Protein AF-A0A845UGT2-F1 (afdb_monomer_lite)

Organism: NCBI:txid2678518

InterPro domains:
  IPR007809 FlgN-like protein [PF05130] (7-122)
  IPR036679 FlgN-like superfamily [SSF140566] (8-107)

Structure (mmCIF, N/CA/C/O backbone):
data_AF-A0A845UGT2-F1
#
_entry.id   AF-A0A845UGT2-F1
#
loop_
_atom_site.group_PDB
_atom_site.id
_atom_site.type_symbol
_atom_site.label_atom_id
_atom_site.label_alt_id
_atom_site.label_comp_id
_atom_site.label_asym_id
_atom_site.label_entity_id
_atom_site.label_seq_id
_atom_site.pdbx_PDB_ins_code
_atom_site.Cartn_x
_atom_site.Cartn_y
_atom_site.Cartn_z
_atom_site.occupancy
_atom_site.B_iso_or_equiv
_atom_site.auth_seq_id
_atom_site.auth_comp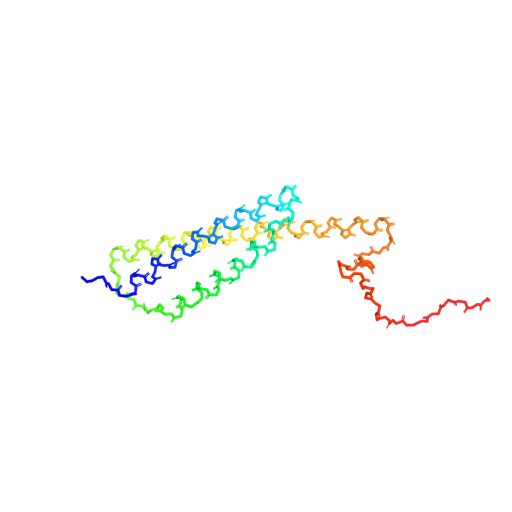_id
_atom_site.auth_asym_id
_atom_site.auth_atom_id
_atom_site.pdbx_PDB_model_num
ATOM 1 N N . MET A 1 1 ? 19.076 6.303 -28.900 1.00 44.50 1 MET A N 1
ATOM 2 C CA . MET A 1 1 ? 17.601 6.219 -28.888 1.00 44.50 1 MET A CA 1
ATOM 3 C C . MET A 1 1 ? 17.218 5.231 -27.805 1.00 44.50 1 MET A C 1
ATOM 5 O O . MET A 1 1 ? 17.499 4.049 -27.965 1.00 44.50 1 MET A O 1
ATOM 9 N N . GLU A 1 2 ? 16.694 5.705 -26.676 1.00 50.59 2 GLU A N 1
ATOM 10 C CA . GLU A 1 2 ? 16.200 4.813 -25.622 1.00 50.59 2 GLU A CA 1
ATOM 11 C C . GLU A 1 2 ? 14.939 4.093 -26.107 1.00 50.59 2 GLU A C 1
ATOM 13 O O . GLU A 1 2 ? 14.099 4.676 -26.792 1.00 50.59 2 GLU A O 1
ATOM 18 N N . SER A 1 3 ? 14.833 2.798 -25.811 1.00 60.09 3 SER A N 1
ATOM 19 C CA . SER A 1 3 ? 13.681 2.006 -26.241 1.00 60.09 3 SER A CA 1
ATOM 20 C C . SER A 1 3 ? 12.441 2.399 -25.425 1.00 60.09 3 SER A C 1
ATOM 22 O O . SER A 1 3 ? 12.551 2.475 -24.201 1.00 60.09 3 SER A O 1
ATOM 24 N N . PRO A 1 4 ? 11.255 2.552 -26.045 1.00 61.31 4 PRO A N 1
ATOM 25 C CA . PRO A 1 4 ? 10.009 2.962 -25.373 1.00 61.31 4 PRO A CA 1
ATOM 26 C C . PRO A 1 4 ? 9.561 2.027 -24.229 1.00 61.31 4 PRO A C 1
ATOM 28 O O . PRO A 1 4 ? 8.683 2.357 -23.439 1.00 61.31 4 PRO A O 1
ATOM 31 N N . THR A 1 5 ? 10.153 0.840 -24.135 1.00 59.06 5 THR A N 1
ATOM 32 C CA . THR A 1 5 ? 9.894 -0.147 -23.081 1.00 59.06 5 THR A CA 1
ATOM 33 C C . THR A 1 5 ? 10.813 0.030 -21.866 1.00 59.06 5 THR A C 1
ATOM 35 O O . THR A 1 5 ? 10.399 -0.260 -20.747 1.00 59.06 5 THR A O 1
ATOM 38 N N . SER A 1 6 ? 12.032 0.557 -22.056 1.00 65.38 6 SER A N 1
ATOM 39 C CA . SER A 1 6 ? 12.936 0.916 -20.950 1.00 65.38 6 SER A CA 1
ATOM 40 C C . SER A 1 6 ? 12.333 2.051 -20.123 1.00 65.38 6 SER A C 1
ATOM 42 O O . SER A 1 6 ? 12.338 2.002 -18.895 1.00 65.38 6 SER A O 1
ATOM 44 N N . THR A 1 7 ? 11.708 3.016 -20.801 1.00 80.38 7 THR A N 1
ATOM 45 C CA . THR A 1 7 ? 10.955 4.102 -20.170 1.00 80.38 7 THR A CA 1
ATOM 46 C C . THR A 1 7 ? 9.713 3.602 -19.434 1.00 80.38 7 THR A C 1
ATOM 48 O O . THR A 1 7 ? 9.450 4.070 -18.332 1.00 80.38 7 THR A O 1
ATOM 51 N N . ALA A 1 8 ? 8.984 2.612 -19.962 1.00 82.06 8 ALA A N 1
ATOM 52 C CA . ALA A 1 8 ? 7.840 2.021 -19.257 1.00 82.06 8 ALA A CA 1
ATOM 53 C C . ALA A 1 8 ? 8.253 1.304 -17.954 1.00 82.06 8 ALA A C 1
ATOM 55 O O . ALA A 1 8 ? 7.591 1.452 -16.927 1.00 82.06 8 ALA A O 1
ATOM 56 N N . LEU A 1 9 ? 9.369 0.564 -17.972 1.00 86.06 9 LEU A N 1
ATOM 57 C CA . LEU A 1 9 ? 9.896 -0.113 -16.782 1.00 86.06 9 LEU A CA 1
ATOM 58 C C . LEU A 1 9 ? 10.385 0.888 -15.723 1.00 86.06 9 LEU A C 1
ATOM 60 O O . LEU A 1 9 ? 10.110 0.712 -14.539 1.00 86.06 9 LEU A O 1
ATOM 64 N N . GLN A 1 10 ? 11.060 1.961 -16.139 1.00 89.12 10 GLN A N 1
ATOM 65 C CA . GLN A 1 10 ? 11.475 3.048 -15.244 1.00 89.12 10 GLN A CA 1
ATOM 66 C C . GLN A 1 10 ? 10.278 3.794 -14.643 1.00 89.12 10 GLN A C 1
ATOM 68 O O . GLN A 1 10 ? 10.251 4.033 -13.439 1.00 89.12 10 GLN A O 1
ATOM 73 N N . GLN A 1 11 ? 9.258 4.109 -15.448 1.00 90.06 11 GLN A N 1
ATOM 74 C CA . GLN A 1 11 ? 8.011 4.715 -14.962 1.00 90.06 11 GLN A CA 1
ATOM 75 C C . GLN A 1 11 ? 7.334 3.833 -13.916 1.00 90.06 11 GLN A C 1
ATOM 77 O O . GLN A 1 11 ? 6.833 4.321 -12.905 1.00 90.06 11 GLN A O 1
ATOM 82 N N . GLN A 1 12 ? 7.354 2.521 -14.137 1.00 91.25 12 GLN A N 1
ATOM 83 C CA . GLN A 1 12 ? 6.797 1.579 -13.187 1.00 91.25 12 GLN A CA 1
ATOM 84 C C . GLN A 1 12 ? 7.600 1.516 -11.888 1.00 91.25 12 GLN A C 1
ATOM 86 O O . GLN A 1 12 ? 7.001 1.467 -10.819 1.00 91.25 12 GLN A O 1
ATOM 91 N N . ILE A 1 13 ? 8.932 1.519 -11.963 1.00 93.38 13 ILE A N 1
ATOM 92 C CA . ILE A 1 13 ? 9.797 1.597 -10.780 1.00 93.38 13 ILE A CA 1
ATOM 93 C C . ILE A 1 13 ? 9.461 2.850 -9.969 1.00 93.38 13 ILE A C 1
ATOM 95 O O . ILE A 1 13 ? 9.208 2.725 -8.775 1.00 93.38 13 ILE A O 1
ATOM 99 N N . GLY A 1 14 ? 9.334 4.011 -10.618 1.00 93.62 14 GLY A N 1
ATOM 100 C CA . GLY A 1 14 ? 8.924 5.247 -9.947 1.00 93.62 14 GLY A CA 1
ATOM 101 C C . GLY A 1 14 ? 7.556 5.128 -9.266 1.00 93.62 14 GLY A C 1
ATOM 102 O O . GLY A 1 14 ? 7.418 5.465 -8.094 1.00 93.62 14 GLY A O 1
ATOM 103 N N . ALA A 1 15 ? 6.555 4.561 -9.949 1.00 94.12 15 ALA A N 1
ATOM 104 C CA . ALA A 1 15 ? 5.233 4.334 -9.358 1.00 94.12 15 ALA A CA 1
ATOM 105 C C . ALA A 1 15 ? 5.274 3.373 -8.153 1.00 94.12 15 ALA A C 1
ATOM 107 O O . ALA A 1 15 ? 4.559 3.574 -7.171 1.00 94.12 15 ALA A O 1
ATOM 108 N N . LEU A 1 16 ? 6.122 2.339 -8.201 1.00 95.81 16 LEU A N 1
ATOM 109 C CA . LEU A 1 16 ? 6.327 1.406 -7.090 1.00 95.81 16 LEU A CA 1
ATOM 110 C C . LEU A 1 16 ? 7.032 2.074 -5.900 1.00 95.81 16 LEU A C 1
ATOM 112 O O . LEU A 1 16 ? 6.690 1.792 -4.755 1.00 95.81 16 LEU A O 1
ATOM 116 N N . GLU A 1 17 ? 7.986 2.969 -6.146 1.00 96.69 17 GLU A N 1
ATOM 117 C CA . GLU A 1 17 ? 8.645 3.751 -5.094 1.00 96.69 17 GLU A CA 1
ATOM 118 C C . GLU A 1 17 ? 7.656 4.691 -4.398 1.00 96.69 17 GLU A C 1
ATOM 120 O O . GLU A 1 17 ? 7.602 4.710 -3.166 1.00 96.69 17 GLU A O 1
ATOM 125 N N . THR A 1 18 ? 6.812 5.394 -5.160 1.00 96.00 18 THR A N 1
ATOM 126 C CA . THR A 1 18 ? 5.740 6.230 -4.596 1.00 96.00 18 THR A CA 1
ATOM 127 C C . THR A 1 18 ? 4.741 5.395 -3.796 1.00 96.00 18 THR A C 1
ATOM 129 O O . THR A 1 18 ? 4.395 5.755 -2.673 1.00 96.00 18 THR A O 1
ATOM 132 N N . LEU A 1 19 ? 4.322 4.238 -4.319 1.00 95.81 19 LEU A N 1
ATOM 133 C CA . LEU A 1 19 ? 3.422 3.332 -3.602 1.00 95.81 19 LEU A CA 1
ATOM 134 C C . LEU A 1 19 ? 4.032 2.863 -2.275 1.00 95.81 19 LEU A C 1
ATOM 136 O O . LEU A 1 19 ? 3.344 2.812 -1.257 1.00 95.81 19 LEU A O 1
ATOM 140 N N . LEU A 1 20 ? 5.325 2.543 -2.265 1.00 96.38 20 LEU A N 1
ATOM 141 C CA . LEU A 1 20 ? 6.017 2.129 -1.051 1.00 96.38 20 LEU A CA 1
ATOM 142 C C . LEU A 1 20 ? 6.064 3.253 -0.003 1.00 96.38 20 LEU A C 1
ATOM 144 O O . LEU A 1 20 ? 5.875 2.987 1.182 1.00 96.38 20 LEU A O 1
ATOM 148 N N . GLN A 1 21 ? 6.269 4.503 -0.423 1.00 96.12 21 GLN A N 1
ATOM 149 C CA . GLN A 1 21 ? 6.208 5.661 0.475 1.00 96.12 21 GLN A CA 1
ATOM 150 C C . GLN A 1 21 ? 4.812 5.840 1.082 1.00 96.12 21 GLN A C 1
ATOM 152 O O . GLN A 1 21 ? 4.701 6.040 2.290 1.00 96.12 21 GLN A O 1
ATOM 157 N N . LEU A 1 22 ? 3.752 5.698 0.282 1.00 95.81 22 LEU A N 1
ATOM 158 C CA . LEU A 1 22 ? 2.375 5.760 0.782 1.00 95.81 22 LEU A CA 1
ATOM 159 C C . LEU A 1 22 ? 2.067 4.634 1.772 1.00 95.81 22 LEU A C 1
ATOM 161 O O . LEU A 1 22 ? 1.400 4.869 2.773 1.00 95.81 22 LEU A O 1
ATOM 165 N N . LEU A 1 23 ? 2.579 3.422 1.540 1.00 95.00 23 LEU A N 1
ATOM 166 C CA . LEU A 1 23 ? 2.413 2.311 2.480 1.00 95.00 23 LEU A CA 1
ATOM 167 C C . LEU A 1 23 ? 3.118 2.566 3.819 1.00 95.00 23 LEU A C 1
ATOM 169 O O . LEU A 1 23 ? 2.586 2.185 4.860 1.00 95.00 23 LEU A O 1
ATOM 173 N N . HIS A 1 24 ? 4.274 3.235 3.808 1.00 94.69 24 HIS A N 1
ATOM 174 C CA . HIS A 1 24 ? 4.939 3.684 5.034 1.00 94.69 24 HIS A CA 1
ATOM 175 C C . HIS A 1 24 ? 4.142 4.770 5.767 1.00 94.69 24 HIS A C 1
ATOM 177 O O . HIS A 1 24 ? 4.065 4.750 6.993 1.00 94.69 24 HIS A O 1
ATOM 183 N N . GLN A 1 25 ? 3.551 5.714 5.033 1.00 93.50 25 GLN A N 1
ATOM 184 C CA . GLN A 1 25 ? 2.698 6.749 5.622 1.00 93.50 25 GLN A CA 1
ATOM 185 C C . GLN A 1 25 ? 1.432 6.142 6.233 1.00 93.50 25 GLN A C 1
ATOM 187 O O . GLN A 1 25 ? 1.097 6.457 7.369 1.00 93.50 25 GLN A O 1
ATOM 192 N N . GLU A 1 26 ? 0.787 5.210 5.527 1.00 94.75 26 GLU A N 1
ATOM 193 C CA . GLU A 1 26 ? -0.347 4.444 6.048 1.00 94.75 26 GLU A CA 1
ATOM 194 C C . GLU A 1 26 ? 0.033 3.692 7.325 1.00 94.75 26 GLU A C 1
ATOM 196 O O . GLU A 1 26 ? -0.687 3.771 8.316 1.00 94.75 26 GLU A O 1
ATOM 201 N N . GLU A 1 27 ? 1.178 3.003 7.329 1.00 93.31 27 GLU A N 1
ATOM 202 C CA . GLU A 1 27 ? 1.671 2.303 8.516 1.00 93.31 27 GLU A CA 1
ATOM 203 C C . GLU A 1 27 ? 1.797 3.262 9.709 1.00 93.31 27 GLU A C 1
ATOM 205 O O . GLU A 1 27 ? 1.369 2.932 10.817 1.00 93.31 27 GLU A O 1
ATOM 210 N N . HIS A 1 28 ? 2.341 4.461 9.482 1.00 92.56 28 HIS A N 1
ATOM 211 C CA . HIS A 1 28 ? 2.489 5.465 10.528 1.00 92.56 28 HIS A CA 1
ATOM 212 C C . HIS A 1 28 ? 1.135 5.952 11.061 1.00 92.56 28 HIS A C 1
ATOM 214 O O . HIS A 1 28 ? 0.957 5.973 12.279 1.00 92.56 28 HIS A O 1
ATOM 220 N N . CYS A 1 29 ? 0.185 6.277 10.179 1.00 91.69 29 CYS A N 1
ATOM 221 C CA . CYS A 1 29 ? -1.181 6.670 10.545 1.00 91.69 29 CYS A CA 1
ATOM 222 C C . CYS A 1 29 ? -1.893 5.583 11.362 1.00 91.69 29 CYS A C 1
ATOM 224 O O . CYS A 1 29 ? -2.495 5.860 12.399 1.00 91.69 29 CYS A O 1
ATOM 226 N N . LEU A 1 30 ? -1.779 4.321 10.935 1.00 90.56 30 LEU A N 1
ATOM 227 C CA . LEU A 1 30 ? -2.372 3.183 11.636 1.00 90.56 30 LEU A CA 1
ATOM 228 C C . LEU A 1 30 ? -1.756 2.970 13.026 1.00 90.56 30 LEU A C 1
ATOM 230 O O . LEU A 1 30 ? -2.464 2.602 13.960 1.00 90.56 30 LEU A O 1
ATOM 234 N N . GLN A 1 31 ? -0.449 3.198 13.176 1.00 89.88 31 GLN A N 1
ATOM 235 C CA . GLN A 1 31 ? 0.248 3.071 14.460 1.00 89.88 31 GLN A CA 1
ATOM 236 C C . GLN A 1 31 ? -0.034 4.238 15.412 1.00 89.88 31 GLN A C 1
ATOM 238 O O . GLN A 1 31 ? -0.100 4.027 16.621 1.00 89.88 31 GLN A O 1
ATOM 243 N N . SER A 1 32 ? -0.176 5.459 14.891 1.00 89.94 32 SER A N 1
ATOM 244 C CA . SER A 1 32 ? -0.443 6.654 15.700 1.00 89.94 32 SER A CA 1
ATOM 245 C C . SER A 1 32 ? -1.920 6.824 16.055 1.00 89.94 32 SER A C 1
ATOM 247 O O . SER A 1 32 ? -2.236 7.559 16.989 1.00 89.94 32 SER A O 1
ATOM 249 N N . GLY A 1 33 ? -2.821 6.163 15.323 1.00 84.38 33 GLY A N 1
ATOM 250 C CA . GLY A 1 33 ? -4.259 6.389 15.429 1.00 84.38 33 GLY A CA 1
ATOM 251 C C . GLY A 1 33 ? -4.735 7.647 14.691 1.00 84.38 33 GLY A C 1
ATOM 252 O O . GLY A 1 33 ? -5.905 8.005 14.813 1.00 84.38 33 GLY A O 1
ATOM 253 N N . ASP A 1 34 ? -3.864 8.320 13.930 1.00 87.06 34 ASP A N 1
ATOM 254 C CA . ASP A 1 34 ? -4.232 9.487 13.126 1.00 87.06 34 ASP A CA 1
ATOM 255 C C . ASP A 1 34 ? -4.879 9.050 11.807 1.00 87.06 34 ASP A C 1
ATOM 257 O O . ASP A 1 34 ? -4.212 8.745 10.816 1.00 87.06 34 ASP A O 1
ATOM 261 N N . MET A 1 35 ? -6.211 9.020 11.811 1.00 84.56 35 MET A N 1
ATOM 262 C CA . MET A 1 35 ? -7.020 8.562 10.682 1.00 84.56 35 MET A CA 1
ATOM 263 C C . MET A 1 35 ? -7.255 9.657 9.627 1.00 84.56 35 MET A C 1
ATOM 265 O O . MET A 1 35 ? -7.816 9.367 8.572 1.00 84.56 35 MET A O 1
ATOM 269 N N . THR A 1 36 ? -6.828 10.905 9.869 1.00 87.38 36 THR A N 1
ATOM 270 C CA . THR A 1 36 ? -7.179 12.057 9.012 1.00 87.38 36 THR A CA 1
ATOM 271 C C . THR A 1 36 ? -6.629 11.946 7.590 1.00 87.38 36 THR A C 1
ATOM 273 O O . THR A 1 36 ? -7.269 12.390 6.639 1.00 87.38 36 THR A O 1
ATOM 276 N N . ALA A 1 37 ? -5.460 11.323 7.432 1.00 86.00 37 ALA A N 1
ATOM 277 C CA . ALA A 1 37 ? -4.797 11.153 6.142 1.00 86.00 37 ALA A CA 1
ATOM 278 C C . ALA A 1 37 ? -5.090 9.802 5.467 1.00 86.00 37 ALA A C 1
ATOM 280 O O . ALA A 1 37 ? -4.696 9.599 4.321 1.00 86.00 37 ALA A O 1
ATOM 281 N N . LEU A 1 38 ? -5.768 8.860 6.134 1.00 87.81 38 LEU A N 1
ATOM 282 C CA . LEU A 1 38 ? -5.916 7.503 5.595 1.00 87.81 38 LEU A CA 1
ATOM 283 C C . LEU A 1 38 ? -6.770 7.449 4.331 1.00 87.81 38 LEU A C 1
ATOM 285 O O . LEU A 1 38 ? -6.434 6.706 3.412 1.00 87.81 38 LEU A O 1
ATOM 289 N N . GLU A 1 39 ? -7.836 8.245 4.255 1.00 88.31 39 GLU A N 1
ATOM 290 C CA . GLU A 1 39 ? -8.706 8.272 3.076 1.00 88.31 39 GLU A CA 1
ATOM 291 C C . GLU A 1 39 ? -7.954 8.777 1.835 1.00 88.31 39 GLU A C 1
ATOM 293 O O . GLU A 1 39 ? -8.017 8.165 0.766 1.00 88.31 39 GLU A O 1
ATOM 298 N N . SER A 1 40 ? -7.167 9.849 1.981 1.00 91.38 40 SER A N 1
ATOM 299 C CA . SER A 1 40 ? -6.374 10.395 0.876 1.00 91.38 40 SER A CA 1
ATOM 300 C C . SER A 1 40 ? -5.249 9.445 0.457 1.00 91.38 40 SER A C 1
ATOM 302 O O . SER A 1 40 ? -5.032 9.247 -0.741 1.00 91.38 40 SER A O 1
ATOM 304 N N . ILE A 1 41 ? -4.590 8.791 1.420 1.00 92.19 41 ILE A N 1
ATOM 305 C CA . ILE A 1 41 ? -3.580 7.761 1.150 1.00 92.19 41 ILE A CA 1
ATOM 306 C C . ILE A 1 41 ? -4.209 6.575 0.408 1.00 92.19 41 ILE A C 1
ATOM 308 O O . ILE A 1 41 ? -3.642 6.099 -0.576 1.00 92.19 41 ILE A O 1
ATOM 312 N N . ALA A 1 42 ? -5.384 6.103 0.831 1.00 90.25 42 ALA A N 1
ATOM 313 C CA . ALA A 1 42 ? -6.080 4.995 0.182 1.00 90.25 42 ALA A CA 1
ATOM 314 C C . ALA A 1 42 ? -6.435 5.316 -1.278 1.00 90.25 42 ALA A C 1
ATOM 316 O O . ALA A 1 42 ? -6.135 4.512 -2.165 1.00 90.25 42 ALA A O 1
ATOM 317 N N . ALA A 1 43 ? -6.983 6.507 -1.537 1.00 91.12 43 ALA A N 1
ATOM 318 C CA . ALA A 1 43 ? -7.319 6.955 -2.887 1.00 91.12 43 ALA A CA 1
ATOM 319 C C . ALA A 1 43 ? -6.081 7.046 -3.799 1.00 91.12 43 ALA A C 1
ATOM 321 O O . ALA A 1 43 ? -6.116 6.624 -4.957 1.00 91.12 43 ALA A O 1
ATOM 322 N N . GLU A 1 44 ? -4.960 7.559 -3.286 1.00 93.44 44 GLU A N 1
ATOM 323 C CA . GLU A 1 44 ? -3.730 7.676 -4.074 1.00 93.44 44 GLU A CA 1
ATOM 324 C C . GLU A 1 44 ? -3.078 6.308 -4.339 1.00 93.44 44 GLU A C 1
ATOM 326 O O . GLU A 1 44 ? -2.616 6.043 -5.453 1.00 93.44 44 GLU A O 1
ATOM 331 N N . LYS A 1 45 ? -3.122 5.381 -3.370 1.00 94.81 45 LYS A N 1
ATOM 332 C CA . LYS A 1 45 ? -2.713 3.985 -3.598 1.00 94.81 45 LYS A CA 1
ATOM 333 C C . LYS A 1 45 ? -3.537 3.334 -4.705 1.00 94.81 45 LYS A C 1
ATOM 335 O O . LYS A 1 45 ? -2.966 2.653 -5.555 1.00 94.81 45 LYS A O 1
ATOM 340 N N . GLU A 1 46 ? -4.855 3.533 -4.716 1.00 92.69 46 GLU A N 1
ATOM 341 C CA . GLU A 1 46 ? -5.731 2.971 -5.748 1.00 92.69 46 GLU A CA 1
ATOM 342 C C . GLU A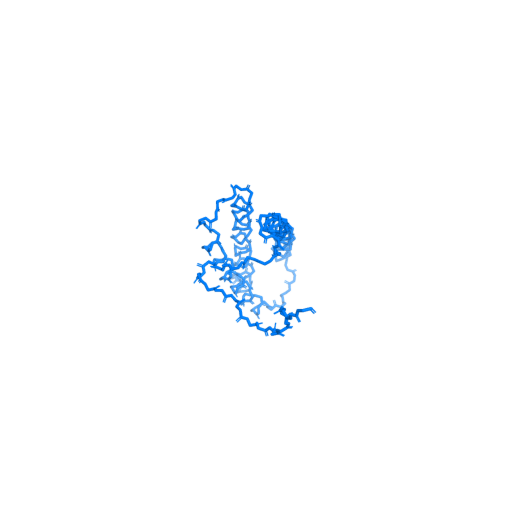 1 46 ? -5.351 3.471 -7.149 1.00 92.69 46 GLU A C 1
ATOM 344 O O . GLU A 1 46 ? -5.178 2.665 -8.069 1.00 92.69 46 GLU A O 1
ATOM 349 N N . ARG A 1 47 ? -5.108 4.779 -7.299 1.00 93.88 47 ARG A N 1
ATOM 350 C CA . ARG A 1 47 ? -4.611 5.363 -8.557 1.00 93.88 47 ARG A CA 1
ATOM 351 C C . ARG A 1 47 ? -3.278 4.756 -8.988 1.00 93.88 47 ARG A C 1
ATOM 353 O O . ARG A 1 47 ? -3.100 4.427 -10.164 1.00 93.88 47 ARG A O 1
ATOM 360 N N . LEU A 1 48 ? -2.345 4.567 -8.055 1.00 93.12 48 LEU A N 1
ATOM 361 C CA . LEU A 1 48 ? -1.051 3.950 -8.352 1.00 93.12 48 LEU A CA 1
ATOM 362 C C . LEU A 1 48 ? -1.192 2.486 -8.768 1.00 93.12 48 LEU A C 1
ATOM 364 O O . LEU A 1 48 ? -0.537 2.078 -9.725 1.00 93.12 48 LEU A O 1
ATOM 368 N N . TYR A 1 49 ? -2.072 1.706 -8.136 1.00 92.38 49 TYR A N 1
ATOM 369 C CA . TYR A 1 49 ? -2.341 0.329 -8.562 1.00 92.38 49 TYR A CA 1
ATOM 370 C C . TYR A 1 49 ? -2.877 0.266 -9.995 1.00 92.38 49 TYR A C 1
ATOM 372 O O . TYR A 1 49 ? -2.409 -0.555 -10.789 1.00 92.38 49 TYR A O 1
ATOM 380 N N . GLN A 1 50 ? -3.798 1.163 -10.353 1.00 91.94 50 GLN A N 1
ATOM 381 C CA . GLN A 1 50 ? -4.315 1.269 -11.719 1.00 91.94 50 GLN A CA 1
ATOM 382 C C . GLN A 1 50 ? -3.204 1.647 -12.713 1.00 91.94 50 GLN A C 1
ATOM 384 O O . GLN A 1 50 ? -3.071 1.015 -13.763 1.00 91.94 50 GLN A O 1
ATOM 389 N N . SER A 1 51 ? -2.354 2.617 -12.362 1.00 91.31 51 SER A N 1
ATOM 390 C CA . SER A 1 51 ? -1.211 3.037 -13.185 1.00 91.31 51 SER A CA 1
ATOM 391 C C . SER A 1 51 ? -0.196 1.905 -13.396 1.00 91.31 51 SER A C 1
ATOM 393 O O . SER A 1 51 ? 0.185 1.603 -14.528 1.00 91.31 51 SER A O 1
ATOM 395 N N . ILE A 1 52 ? 0.184 1.203 -12.323 1.00 90.94 52 ILE A N 1
ATOM 396 C CA . ILE A 1 52 ? 1.098 0.055 -12.374 1.00 90.94 52 ILE A CA 1
ATOM 397 C C . ILE A 1 52 ? 0.508 -1.064 -13.242 1.00 90.94 52 ILE A C 1
ATOM 399 O O . ILE A 1 52 ? 1.229 -1.647 -14.051 1.00 90.94 52 ILE A O 1
ATOM 403 N N . SER A 1 53 ? -0.792 -1.347 -13.116 1.00 90.31 53 SER A N 1
ATOM 404 C CA . SER A 1 53 ? -1.487 -2.350 -13.933 1.00 90.31 53 SER A CA 1
ATOM 405 C C . SER A 1 53 ? -1.485 -1.986 -15.426 1.00 90.31 53 SER A C 1
ATOM 407 O O . SER A 1 53 ? -1.188 -2.826 -16.285 1.00 90.31 53 SER A O 1
ATOM 409 N N . ALA A 1 54 ? -1.729 -0.714 -15.750 1.00 88.88 54 ALA A N 1
ATOM 410 C CA . ALA A 1 54 ? -1.670 -0.219 -17.121 1.00 88.88 54 ALA A CA 1
ATOM 411 C C . ALA A 1 54 ? -0.251 -0.317 -17.712 1.00 88.88 54 ALA A C 1
ATOM 413 O O . ALA A 1 54 ? -0.093 -0.709 -18.871 1.00 88.88 54 ALA A O 1
ATOM 414 N N . LEU A 1 55 ? 0.779 -0.005 -16.918 1.00 87.00 55 LEU A N 1
ATOM 415 C CA . LEU A 1 55 ? 2.183 -0.147 -17.316 1.00 87.00 55 LEU A CA 1
ATOM 416 C C . LEU A 1 55 ? 2.566 -1.615 -17.544 1.00 87.00 55 LEU A C 1
ATOM 418 O O . LEU A 1 55 ? 3.253 -1.912 -18.520 1.00 87.00 55 LEU A O 1
ATOM 422 N N . GLU A 1 56 ? 2.050 -2.543 -16.731 1.00 86.12 56 GLU A N 1
ATOM 423 C CA . GLU A 1 56 ? 2.284 -3.977 -16.940 1.00 86.12 56 GLU A CA 1
ATOM 424 C C . GLU A 1 56 ? 1.671 -4.522 -18.211 1.00 86.12 56 GLU A C 1
ATOM 426 O O . GLU A 1 56 ? 2.298 -5.326 -18.898 1.00 86.12 56 GLU A O 1
ATOM 431 N N . THR A 1 57 ? 0.482 -4.047 -18.565 1.00 82.94 57 THR A N 1
ATOM 432 C CA . THR A 1 57 ? -0.189 -4.473 -19.796 1.00 82.94 57 THR A CA 1
ATOM 433 C C . THR A 1 57 ? 0.598 -4.047 -21.043 1.00 82.94 57 THR A C 1
ATOM 435 O O . THR A 1 57 ? 0.545 -4.709 -22.075 1.00 82.94 57 THR A O 1
ATOM 438 N N . ARG A 1 58 ? 1.377 -2.962 -20.948 1.00 80.06 58 ARG A N 1
ATOM 439 C CA . ARG A 1 58 ? 2.228 -2.437 -22.031 1.00 80.06 58 ARG A CA 1
ATOM 440 C C . ARG A 1 58 ? 3.625 -3.067 -22.067 1.00 80.06 58 ARG A C 1
ATOM 442 O O . ARG A 1 58 ? 4.422 -2.749 -22.953 1.00 80.06 58 ARG A O 1
ATOM 449 N N . ARG A 1 59 ? 3.952 -3.942 -21.112 1.00 73.62 59 ARG A N 1
ATOM 450 C CA . ARG A 1 59 ? 5.281 -4.542 -20.990 1.00 73.62 59 ARG A CA 1
ATOM 451 C C . ARG A 1 59 ? 5.433 -5.716 -21.956 1.00 73.62 59 ARG A C 1
ATOM 453 O O . ARG A 1 59 ? 5.003 -6.832 -21.677 1.00 73.62 59 ARG A O 1
ATOM 460 N N . HIS A 1 60 ? 6.110 -5.485 -23.075 1.00 69.25 60 HIS A N 1
ATOM 461 C CA . HIS A 1 60 ? 6.524 -6.563 -23.973 1.00 69.25 60 HIS A CA 1
ATOM 462 C C . HIS A 1 60 ? 7.838 -7.212 -23.501 1.00 69.25 60 HIS A C 1
ATOM 464 O O . HIS A 1 60 ? 8.712 -6.512 -22.983 1.00 69.25 60 HIS A O 1
ATOM 470 N N . PRO A 1 61 ? 8.012 -8.536 -23.675 1.00 66.50 61 PRO A N 1
ATOM 471 C CA . PRO A 1 61 ? 9.278 -9.199 -23.387 1.00 66.50 61 PRO A CA 1
ATOM 472 C C . PRO A 1 61 ? 10.379 -8.647 -24.303 1.00 66.50 61 PRO A C 1
ATOM 474 O O . PRO A 1 61 ? 10.266 -8.697 -25.526 1.00 66.50 61 PRO A O 1
ATOM 477 N N 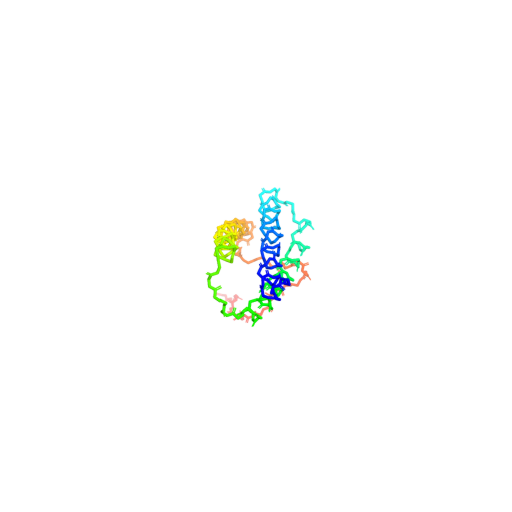. GLN A 1 62 ? 11.435 -8.102 -23.697 1.00 67.12 62 GLN A N 1
ATOM 478 C CA . GLN A 1 62 ? 12.596 -7.551 -24.393 1.00 67.12 62 GLN A CA 1
ATOM 479 C C . GLN A 1 62 ? 13.829 -8.447 -24.250 1.00 67.12 62 GLN A C 1
ATOM 481 O O . GLN A 1 62 ? 13.951 -9.172 -23.257 1.00 67.12 62 GLN A O 1
ATOM 486 N N . PRO A 1 63 ? 14.769 -8.370 -25.211 1.00 66.56 63 PRO A N 1
ATOM 487 C CA . PRO A 1 63 ? 16.063 -9.021 -25.086 1.00 66.56 63 PRO A CA 1
ATOM 488 C C . PRO A 1 63 ? 16.822 -8.503 -23.858 1.00 66.56 63 PRO A C 1
ATOM 490 O O . PRO A 1 63 ? 16.844 -7.307 -23.561 1.00 66.56 63 PRO A O 1
ATOM 493 N N . SER A 1 64 ? 17.442 -9.434 -23.139 1.00 75.06 64 SER A N 1
ATOM 494 C CA . SER A 1 64 ? 18.121 -9.207 -21.865 1.00 75.06 64 SER A CA 1
ATOM 495 C C . SER A 1 64 ? 19.406 -8.393 -22.043 1.00 75.06 64 SER A C 1
ATOM 497 O O . SER A 1 64 ? 20.478 -8.955 -22.254 1.00 75.06 64 SER A O 1
ATOM 499 N N . THR A 1 65 ? 19.324 -7.066 -21.941 1.00 84.19 65 THR A N 1
ATOM 500 C CA . THR A 1 65 ? 20.512 -6.223 -21.735 1.00 84.19 65 THR A CA 1
ATOM 501 C C . THR A 1 65 ? 20.861 -6.163 -20.246 1.00 84.19 65 THR A C 1
ATOM 503 O O . THR A 1 65 ? 19.984 -6.327 -19.397 1.00 84.19 65 THR A O 1
ATOM 506 N N . ALA A 1 66 ? 22.129 -5.906 -19.907 1.00 83.69 66 ALA A N 1
ATOM 507 C CA . ALA A 1 66 ? 22.563 -5.788 -18.510 1.00 83.69 66 ALA A CA 1
ATOM 508 C C . ALA A 1 66 ? 21.758 -4.722 -17.738 1.00 83.69 66 ALA A C 1
ATOM 510 O O . ALA A 1 66 ? 21.246 -5.003 -16.658 1.00 83.69 66 ALA A O 1
ATOM 511 N N . ALA A 1 67 ? 21.547 -3.547 -18.341 1.00 83.69 67 ALA A N 1
ATOM 512 C CA . ALA A 1 67 ? 20.747 -2.472 -17.749 1.00 83.69 67 ALA A CA 1
ATOM 513 C C . ALA A 1 67 ? 19.272 -2.870 -17.546 1.00 83.69 67 ALA A C 1
ATOM 515 O O . ALA A 1 67 ? 18.667 -2.564 -16.523 1.00 83.69 67 ALA A O 1
ATOM 516 N N . HIS A 1 68 ? 18.680 -3.601 -18.496 1.00 84.94 68 HIS A N 1
ATOM 517 C CA . HIS A 1 68 ? 17.305 -4.081 -18.354 1.00 84.94 68 HIS A CA 1
ATOM 518 C C . HIS A 1 68 ? 17.173 -5.136 -17.242 1.00 84.94 68 HIS A C 1
ATOM 520 O O . HIS A 1 68 ? 16.184 -5.137 -16.510 1.00 84.94 68 HIS A O 1
ATOM 526 N N . LEU A 1 69 ? 18.171 -6.012 -17.076 1.00 87.50 69 LEU A N 1
ATOM 527 C CA . LEU A 1 69 ? 18.213 -6.976 -15.972 1.00 87.50 69 LEU A CA 1
ATOM 528 C C . LEU A 1 69 ? 18.308 -6.280 -14.608 1.00 87.50 69 LEU A C 1
ATOM 530 O O . LEU A 1 69 ? 17.619 -6.686 -13.673 1.00 87.50 69 LEU A O 1
ATOM 534 N N . GLU A 1 70 ? 19.105 -5.216 -14.505 1.00 89.69 70 GLU A N 1
ATOM 535 C CA . GLU A 1 70 ? 19.223 -4.408 -13.288 1.00 89.69 70 GLU A CA 1
ATOM 536 C C . GLU A 1 70 ? 17.892 -3.738 -12.917 1.00 89.69 70 GLU A C 1
ATOM 538 O O . GLU A 1 70 ? 17.408 -3.903 -11.795 1.00 89.69 70 GLU A O 1
ATOM 543 N N . LEU A 1 71 ? 17.225 -3.091 -13.879 1.00 89.25 71 LEU A N 1
ATOM 544 C CA . LEU A 1 71 ? 15.900 -2.497 -13.663 1.00 89.25 71 LEU A CA 1
ATOM 545 C C . LEU A 1 71 ? 14.855 -3.551 -13.259 1.00 89.25 71 LEU A C 1
ATOM 547 O O . LEU A 1 71 ? 14.027 -3.319 -12.376 1.00 89.25 71 LEU A O 1
ATOM 551 N N . GLN A 1 72 ? 14.895 -4.748 -13.851 1.00 89.50 72 GLN A N 1
ATOM 552 C CA . GLN A 1 72 ? 14.014 -5.842 -13.433 1.00 89.50 72 GLN A CA 1
ATOM 553 C C . GLN A 1 72 ? 14.296 -6.318 -12.004 1.00 89.50 72 GLN A C 1
ATOM 555 O O . GLN A 1 72 ? 13.351 -6.636 -11.273 1.00 89.50 72 GLN A O 1
ATOM 560 N N . ALA A 1 73 ? 15.566 -6.371 -11.597 1.00 91.31 73 ALA A N 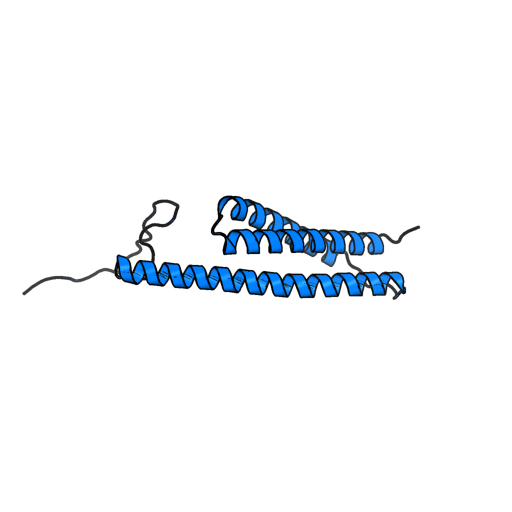1
ATOM 561 C CA . ALA A 1 73 ? 15.951 -6.720 -10.236 1.00 91.31 73 ALA A CA 1
ATOM 562 C C . ALA A 1 73 ? 15.465 -5.660 -9.235 1.00 91.31 73 ALA A C 1
ATOM 564 O O . ALA A 1 73 ? 14.837 -6.020 -8.237 1.00 91.31 73 ALA A O 1
ATOM 565 N N . GLN A 1 74 ? 15.651 -4.371 -9.542 1.00 93.56 74 GLN A N 1
ATOM 566 C CA . GLN A 1 74 ? 15.146 -3.259 -8.729 1.00 93.56 74 GLN A CA 1
ATOM 567 C C . GLN A 1 74 ? 13.626 -3.333 -8.566 1.00 93.56 74 GLN A C 1
ATOM 569 O O . GLN A 1 74 ? 13.112 -3.317 -7.447 1.00 93.56 74 GLN A O 1
ATOM 574 N N . ARG A 1 75 ? 12.896 -3.509 -9.672 1.00 93.50 75 ARG A N 1
ATOM 575 C CA . ARG A 1 75 ? 11.440 -3.687 -9.654 1.00 93.50 75 ARG A CA 1
ATOM 576 C C . ARG A 1 75 ? 11.018 -4.853 -8.758 1.00 93.50 75 ARG A C 1
ATOM 578 O O . ARG A 1 75 ? 10.082 -4.725 -7.971 1.00 93.50 75 ARG A O 1
ATOM 585 N N . ARG A 1 76 ? 11.688 -6.005 -8.872 1.00 93.44 76 ARG A N 1
ATOM 586 C CA . ARG A 1 76 ? 11.380 -7.193 -8.059 1.00 93.44 76 ARG A CA 1
ATOM 587 C C . ARG A 1 76 ? 11.630 -6.937 -6.573 1.00 93.44 76 ARG A C 1
ATOM 589 O O . ARG A 1 76 ? 10.809 -7.339 -5.753 1.00 93.44 76 ARG A O 1
ATOM 596 N N . ALA A 1 77 ? 12.721 -6.254 -6.234 1.00 95.56 77 ALA A N 1
ATOM 597 C CA . ALA A 1 77 ? 13.022 -5.876 -4.859 1.00 95.56 77 ALA A CA 1
ATOM 598 C C . ALA A 1 77 ? 11.946 -4.940 -4.280 1.00 95.56 77 ALA A C 1
ATOM 600 O O . ALA A 1 77 ? 11.473 -5.166 -3.165 1.00 95.56 77 ALA A O 1
ATOM 601 N N . LEU A 1 78 ? 11.501 -3.940 -5.051 1.00 95.31 78 LEU A N 1
ATOM 602 C CA . LEU A 1 78 ? 10.422 -3.031 -4.649 1.00 95.31 78 LEU A CA 1
ATOM 603 C C . LEU A 1 78 ? 9.106 -3.771 -4.404 1.00 95.31 78 LEU A C 1
ATOM 605 O O . LEU A 1 78 ? 8.485 -3.573 -3.363 1.00 95.31 78 LEU A O 1
ATOM 609 N N . LEU A 1 79 ? 8.714 -4.675 -5.303 1.00 94.44 79 LEU A N 1
ATOM 610 C CA . LEU A 1 79 ? 7.515 -5.498 -5.117 1.00 94.44 79 LEU A CA 1
ATOM 611 C C . LEU A 1 79 ? 7.585 -6.351 -3.848 1.00 94.44 79 LEU A C 1
ATOM 613 O O . LEU A 1 79 ? 6.603 -6.427 -3.114 1.00 94.44 79 LEU A O 1
ATOM 617 N N . GLY A 1 80 ? 8.743 -6.951 -3.559 1.00 95.19 80 GLY A N 1
ATOM 618 C CA . GLY A 1 80 ? 8.946 -7.701 -2.318 1.00 95.19 80 GLY A CA 1
ATOM 619 C C . GLY A 1 80 ? 8.717 -6.840 -1.072 1.00 95.19 80 GLY A C 1
ATOM 620 O O . GLY A 1 80 ? 8.026 -7.262 -0.146 1.00 95.19 80 GLY A O 1
ATOM 621 N N . ARG A 1 81 ? 9.228 -5.602 -1.073 1.00 96.56 81 ARG A N 1
ATOM 622 C CA . ARG A 1 81 ? 9.018 -4.641 0.023 1.00 96.56 81 ARG A CA 1
ATOM 623 C C . ARG A 1 81 ? 7.555 -4.209 0.139 1.00 96.56 81 ARG A C 1
ATOM 625 O O . ARG A 1 81 ? 7.024 -4.180 1.243 1.00 96.56 81 ARG A O 1
ATOM 632 N N . ILE A 1 82 ? 6.894 -3.926 -0.983 1.00 95.94 82 ILE A N 1
ATOM 633 C CA . ILE A 1 82 ? 5.471 -3.554 -1.025 1.00 95.94 82 ILE A CA 1
ATOM 634 C C . ILE A 1 82 ? 4.595 -4.658 -0.426 1.00 95.94 82 ILE A C 1
ATOM 636 O O . ILE A 1 82 ? 3.726 -4.364 0.391 1.00 95.94 82 ILE A O 1
ATOM 640 N N . ILE A 1 83 ? 4.840 -5.922 -0.787 1.00 94.81 83 ILE A N 1
ATOM 641 C CA . ILE A 1 83 ? 4.098 -7.066 -0.236 1.00 94.81 83 ILE A CA 1
ATOM 642 C C . ILE A 1 83 ? 4.248 -7.115 1.286 1.00 94.81 83 ILE A C 1
ATOM 644 O O . ILE A 1 83 ? 3.248 -7.251 1.988 1.00 94.81 83 ILE A O 1
ATOM 648 N N . LEU A 1 84 ? 5.473 -6.957 1.793 1.00 95.38 84 LEU A N 1
ATOM 649 C CA . LEU A 1 84 ? 5.740 -6.973 3.229 1.00 95.38 84 LEU A CA 1
ATOM 650 C C . LEU A 1 84 ? 4.997 -5.846 3.965 1.00 95.38 84 LEU A C 1
ATOM 652 O O . LEU A 1 84 ? 4.346 -6.105 4.976 1.00 95.38 84 LEU A O 1
ATOM 656 N N . HIS A 1 85 ? 5.051 -4.614 3.450 1.00 92.19 85 HIS A N 1
ATOM 657 C CA . HIS A 1 85 ? 4.352 -3.482 4.067 1.00 92.19 85 HIS A CA 1
ATOM 658 C C . HIS A 1 85 ? 2.835 -3.641 4.022 1.00 92.19 85 HIS A C 1
ATOM 660 O O . HIS A 1 85 ? 2.167 -3.414 5.025 1.00 92.19 85 HIS A O 1
ATOM 666 N N . ASN A 1 86 ? 2.286 -4.097 2.898 1.00 91.31 86 ASN A N 1
ATOM 667 C CA . ASN A 1 86 ? 0.850 -4.314 2.774 1.00 91.31 86 ASN A CA 1
ATOM 668 C C . ASN A 1 86 ? 0.361 -5.409 3.744 1.00 91.31 86 ASN A C 1
ATOM 670 O O . ASN A 1 86 ? -0.633 -5.230 4.445 1.00 91.31 86 ASN A O 1
ATOM 674 N N . GLN A 1 87 ? 1.114 -6.507 3.881 1.00 93.62 87 GLN A N 1
ATOM 675 C CA . GLN A 1 87 ? 0.822 -7.544 4.877 1.00 93.62 87 GLN A CA 1
ATOM 676 C C . GLN A 1 87 ? 0.850 -6.996 6.305 1.00 93.62 87 GLN A C 1
ATOM 678 O O . GLN A 1 87 ? -0.044 -7.299 7.096 1.00 93.62 87 GLN A O 1
ATOM 683 N N . ARG A 1 88 ? 1.850 -6.173 6.637 1.00 93.44 88 ARG A N 1
ATOM 684 C CA . ARG A 1 88 ? 1.963 -5.552 7.959 1.00 93.44 88 ARG A CA 1
ATOM 685 C C . ARG A 1 88 ? 0.799 -4.601 8.241 1.00 93.44 88 ARG A C 1
ATOM 687 O O . ARG A 1 88 ? 0.188 -4.705 9.301 1.00 93.44 88 ARG A O 1
ATOM 694 N N . ASN A 1 89 ? 0.446 -3.737 7.292 1.00 93.00 89 ASN A N 1
ATOM 695 C CA . ASN A 1 89 ? -0.691 -2.825 7.430 1.00 93.00 89 ASN A CA 1
ATOM 696 C C . ASN A 1 89 ? -1.998 -3.611 7.616 1.00 93.00 89 ASN A C 1
ATOM 698 O O . ASN A 1 89 ? -2.766 -3.311 8.527 1.00 93.00 89 ASN A O 1
ATOM 702 N N . GLY A 1 90 ? -2.199 -4.694 6.856 1.00 92.00 90 GLY A N 1
ATOM 703 C CA . GLY A 1 90 ? -3.342 -5.596 7.028 1.00 92.00 90 GLY A CA 1
ATOM 704 C C . GLY A 1 90 ? -3.404 -6.260 8.411 1.00 92.00 90 GLY A C 1
ATOM 705 O O . GLY A 1 90 ? -4.482 -6.390 8.989 1.00 92.00 90 GLY A O 1
ATOM 706 N N . GLN A 1 91 ? -2.259 -6.640 8.988 1.00 94.62 91 GLN A N 1
ATOM 707 C CA . GLN A 1 91 ? -2.196 -7.178 10.353 1.00 94.62 91 GLN A CA 1
ATOM 708 C C . GLN A 1 91 ? -2.588 -6.136 11.406 1.00 94.62 91 GLN A C 1
ATOM 710 O O . GLN A 1 91 ? -3.300 -6.481 12.352 1.00 94.62 91 GLN A O 1
ATOM 715 N N . ILE A 1 92 ? -2.147 -4.883 11.239 1.00 91.44 92 ILE A N 1
ATOM 716 C CA . ILE A 1 92 ? -2.498 -3.774 12.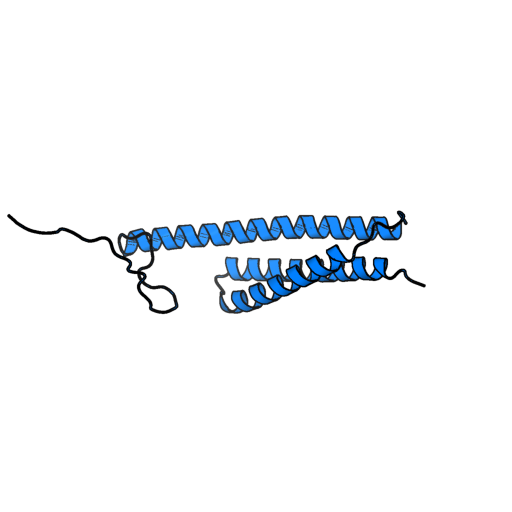138 1.00 91.44 92 ILE A CA 1
ATOM 717 C C . ILE A 1 92 ? -3.999 -3.494 12.054 1.00 91.44 92 ILE A C 1
ATOM 719 O O . ILE A 1 92 ? -4.669 -3.513 13.084 1.00 91.44 92 ILE A O 1
ATOM 723 N N . ILE A 1 93 ? -4.541 -3.328 10.844 1.00 90.25 93 ILE A N 1
ATOM 724 C CA . ILE A 1 93 ? -5.979 -3.111 10.618 1.00 90.25 93 ILE A CA 1
ATOM 725 C C . ILE A 1 93 ? -6.790 -4.244 11.255 1.00 90.25 93 ILE A C 1
ATOM 727 O O . ILE A 1 93 ? -7.663 -3.991 12.081 1.00 90.25 93 ILE A O 1
ATOM 731 N N . GLY A 1 94 ? -6.438 -5.502 10.978 1.00 89.94 94 GLY A N 1
ATOM 732 C CA . GLY A 1 94 ? -7.140 -6.644 11.562 1.00 89.94 94 GLY A CA 1
ATOM 733 C C . GLY A 1 94 ? -7.034 -6.716 13.092 1.00 89.94 94 GLY A C 1
ATOM 734 O O . GLY A 1 94 ? -7.942 -7.220 13.753 1.00 89.94 94 GLY A O 1
ATOM 735 N N . ALA A 1 95 ? -5.938 -6.237 13.691 1.00 90.81 95 ALA A N 1
ATOM 736 C CA . ALA A 1 95 ? -5.818 -6.134 15.145 1.00 90.81 95 ALA A CA 1
ATOM 737 C C . ALA A 1 95 ? -6.735 -5.043 15.719 1.00 90.81 95 ALA A C 1
ATOM 739 O O . ALA A 1 95 ? -7.418 -5.303 16.712 1.00 90.81 95 ALA A O 1
ATOM 740 N N . LEU A 1 96 ? -6.798 -3.876 15.070 1.00 88.44 96 LEU A N 1
ATOM 741 C CA . LEU A 1 96 ? -7.694 -2.777 15.439 1.00 88.44 96 LEU A CA 1
ATOM 742 C C . LEU A 1 96 ? -9.169 -3.195 15.334 1.00 88.44 96 LEU A C 1
ATOM 744 O O . LEU A 1 96 ? -9.941 -2.953 16.257 1.00 88.44 96 LEU A O 1
ATOM 748 N N . GLU A 1 97 ? -9.553 -3.907 14.273 1.00 88.12 97 GLU A N 1
ATOM 749 C CA . GLU A 1 97 ? -10.911 -4.444 14.105 1.00 88.12 97 GLU A CA 1
ATOM 750 C C . GLU A 1 97 ? -11.304 -5.405 15.234 1.00 88.12 97 GLU A C 1
ATOM 752 O O . GLU A 1 97 ? -12.393 -5.294 15.801 1.00 88.12 97 GLU A O 1
ATOM 757 N N . ARG A 1 98 ? -10.417 -6.346 15.595 1.00 89.81 98 ARG A N 1
ATOM 758 C CA . ARG A 1 98 ? -10.668 -7.287 16.702 1.00 89.81 98 ARG A CA 1
ATOM 759 C C . ARG A 1 98 ? -10.772 -6.571 18.043 1.00 89.81 98 ARG A C 1
ATOM 761 O O . ARG A 1 98 ? -11.632 -6.928 18.845 1.00 89.81 98 ARG A O 1
ATOM 768 N N . PHE A 1 99 ? -9.916 -5.579 18.277 1.00 88.44 99 PHE A N 1
ATOM 769 C CA . PHE A 1 99 ? -9.963 -4.761 19.484 1.00 88.44 99 PHE A CA 1
ATOM 770 C C . PHE A 1 99 ? -11.294 -4.008 19.586 1.00 88.44 99 PHE A C 1
ATOM 772 O O . PHE A 1 99 ? -11.983 -4.124 20.598 1.00 88.44 99 PHE A O 1
ATOM 779 N N . ASN A 1 100 ? -11.703 -3.329 18.511 1.00 85.88 100 ASN A N 1
ATOM 780 C CA . ASN A 1 100 ? -12.968 -2.600 18.462 1.00 85.88 100 ASN A CA 1
ATOM 781 C C . ASN A 1 100 ? -14.163 -3.534 18.675 1.00 85.88 100 ASN A C 1
ATOM 783 O O . ASN A 1 100 ? -15.025 -3.240 19.498 1.00 85.88 100 ASN A O 1
ATOM 787 N N . ARG A 1 101 ? -14.190 -4.697 18.015 1.00 84.19 101 ARG A N 1
ATOM 788 C CA . ARG A 1 101 ? -15.241 -5.707 18.213 1.00 84.19 101 ARG A CA 1
ATOM 789 C C . ARG A 1 101 ? -15.329 -6.181 19.667 1.00 84.19 101 ARG A C 1
ATOM 791 O O . ARG A 1 101 ? -16.425 -6.305 20.205 1.00 84.19 101 ARG A O 1
ATOM 798 N N . GLY A 1 102 ? -14.186 -6.433 20.305 1.00 84.94 102 GLY A N 1
ATOM 799 C CA . GLY A 1 102 ? -14.129 -6.820 21.716 1.00 84.94 102 GLY A CA 1
ATOM 800 C C . GLY A 1 102 ? -14.629 -5.713 22.647 1.00 84.94 102 GLY A C 1
ATOM 801 O O . GLY A 1 102 ? -15.402 -5.985 23.563 1.00 84.94 102 GLY A O 1
ATOM 802 N N . ALA A 1 103 ? -14.250 -4.461 22.380 1.00 84.69 103 ALA A N 1
ATOM 803 C CA . ALA A 1 103 ? -14.737 -3.307 23.130 1.00 84.69 103 ALA A CA 1
ATOM 804 C C . ALA A 1 103 ? -16.263 -3.158 23.009 1.00 84.69 103 ALA A C 1
ATOM 806 O O . ALA A 1 103 ? -16.939 -2.990 24.022 1.00 84.69 103 ALA A O 1
ATOM 807 N N . TRP A 1 104 ? -16.817 -3.307 21.801 1.00 81.31 104 TRP A N 1
ATOM 808 C CA . TRP A 1 104 ? -18.266 -3.298 21.578 1.00 81.31 104 TRP A CA 1
ATOM 809 C C . TRP A 1 104 ? -18.980 -4.415 22.341 1.00 81.31 104 TRP A C 1
ATOM 811 O O . TRP A 1 104 ? -19.977 -4.157 23.015 1.00 81.31 104 TRP A O 1
ATOM 821 N N . GLN A 1 105 ? -18.429 -5.631 22.326 1.00 82.06 105 GLN A N 1
ATOM 822 C CA . GLN A 1 105 ? -19.009 -6.757 23.054 1.00 82.06 105 GLN A CA 1
ATOM 823 C C . GLN A 1 105 ? -19.047 -6.508 24.566 1.00 82.06 105 GLN A C 1
ATOM 825 O O . GLN A 1 105 ? -20.038 -6.840 25.213 1.00 82.06 105 GLN A O 1
ATOM 830 N N . ILE A 1 106 ? -17.994 -5.915 25.131 1.00 83.19 106 ILE A N 1
ATOM 831 C CA . ILE A 1 106 ? -17.928 -5.596 26.563 1.00 83.19 106 ILE A CA 1
ATOM 832 C C . ILE A 1 106 ? -18.902 -4.469 26.922 1.00 83.19 106 ILE A C 1
ATOM 834 O O . ILE A 1 106 ? -19.591 -4.557 27.935 1.00 83.19 106 ILE A O 1
ATOM 838 N N . LEU A 1 107 ? -18.955 -3.412 26.110 1.00 80.62 107 LEU A N 1
ATOM 839 C CA . LEU A 1 107 ? -19.731 -2.210 26.418 1.00 80.62 107 LEU A CA 1
ATOM 840 C C . LEU A 1 107 ? -21.230 -2.365 26.130 1.00 80.62 107 LEU A C 1
ATOM 842 O O . LEU A 1 107 ? -22.047 -1.786 26.841 1.00 80.62 107 LEU A O 1
ATOM 846 N N . PHE A 1 108 ? -21.596 -3.136 25.106 1.00 81.56 108 PHE A N 1
ATOM 847 C CA . PHE A 1 108 ? -22.966 -3.190 24.582 1.00 81.56 108 PHE A CA 1
ATOM 848 C C . PHE A 1 108 ? -23.531 -4.610 24.467 1.00 81.56 108 PHE A C 1
ATOM 850 O O . PHE A 1 108 ? -24.692 -4.777 24.102 1.00 81.56 108 PHE A O 1
ATOM 857 N N . GLY A 1 109 ? -22.741 -5.646 24.770 1.00 78.94 109 GLY A N 1
ATOM 858 C CA . GLY A 1 109 ? -23.173 -7.042 24.653 1.00 78.94 109 GLY A CA 1
ATOM 859 C C . GLY A 1 109 ? -23.321 -7.537 23.210 1.00 78.94 109 GLY A C 1
ATOM 860 O O . GLY A 1 109 ? -23.763 -8.666 23.002 1.00 78.94 109 GLY A O 1
ATOM 861 N N . THR A 1 110 ? -22.945 -6.729 22.214 1.00 73.00 110 THR A N 1
ATOM 862 C CA . THR A 1 110 ? -23.009 -7.068 20.786 1.00 73.00 110 THR A CA 1
ATOM 863 C C . THR A 1 110 ? -21.638 -6.940 20.136 1.00 73.00 110 THR A C 1
ATOM 865 O O . THR A 1 110 ? -20.833 -6.088 20.497 1.00 73.00 110 THR A O 1
ATOM 868 N N . SER A 1 111 ? -21.358 -7.801 19.160 1.00 62.78 111 SER A N 1
ATOM 869 C CA . SER A 1 111 ? -20.120 -7.737 18.372 1.00 62.78 111 SER A CA 1
ATOM 870 C C . SER A 1 111 ? -20.201 -6.735 17.219 1.00 62.78 111 SER A C 1
ATOM 872 O O . SER A 1 111 ? -19.162 -6.319 16.713 1.00 62.78 111 SER A O 1
ATOM 874 N N . ASP A 1 112 ? -21.414 -6.352 16.820 1.00 63.12 112 ASP A N 1
ATOM 875 C CA . ASP A 1 112 ? -21.638 -5.407 15.735 1.00 63.12 112 ASP A CA 1
ATOM 876 C C . ASP A 1 112 ? -22.025 -4.033 16.296 1.00 63.12 112 ASP A C 1
ATOM 878 O O . ASP A 1 112 ? -22.927 -3.950 17.146 1.00 63.12 112 ASP A O 1
ATOM 882 N N . PRO A 1 113 ? -21.356 -2.954 15.847 1.00 60.66 113 PRO A N 1
ATOM 883 C CA . PRO A 1 113 ? -21.761 -1.603 16.185 1.00 60.66 113 PRO A CA 1
ATOM 884 C C . PRO A 1 113 ? -23.164 -1.347 15.625 1.00 60.66 113 PRO A C 1
ATOM 886 O O . PRO A 1 113 ? -23.411 -1.470 14.428 1.00 60.66 113 PRO A O 1
ATOM 889 N N . LEU A 1 114 ? -24.093 -0.964 16.504 1.00 57.69 114 LEU A N 1
ATOM 890 C CA . LEU A 1 114 ? -25.473 -0.623 16.129 1.00 57.69 114 LEU A CA 1
ATOM 891 C C . LEU A 1 114 ? -25.551 0.636 15.246 1.00 57.69 114 LEU A C 1
ATOM 893 O O . LEU A 1 114 ? -26.579 0.881 14.617 1.00 57.69 114 LEU A O 1
ATOM 897 N N . TYR A 1 115 ? -24.465 1.411 15.183 1.00 51.50 115 TYR A N 1
ATOM 898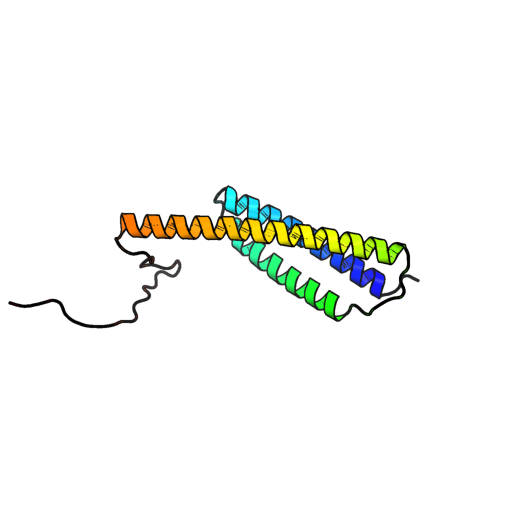 C CA . TYR A 1 115 ? -24.333 2.624 14.388 1.00 51.50 115 TYR A CA 1
ATOM 899 C C . TYR A 1 115 ? -23.100 2.525 13.491 1.00 51.50 115 TYR A C 1
ATOM 901 O O . TYR A 1 115 ? -21.988 2.317 13.971 1.00 51.50 115 TYR A O 1
ATOM 909 N N . THR A 1 116 ? -23.303 2.691 12.187 1.00 55.28 116 THR A N 1
ATOM 910 C CA . THR A 1 116 ? -22.222 2.972 11.233 1.00 55.28 116 THR A CA 1
ATOM 911 C C . THR A 1 116 ? -21.945 4.479 11.199 1.00 55.28 116 THR A C 1
ATOM 913 O O . THR A 1 116 ? -22.805 5.262 11.611 1.00 55.28 116 THR A O 1
ATOM 916 N N . ASP A 1 117 ? -20.794 4.911 10.669 1.00 50.28 117 ASP A N 1
ATOM 917 C CA . ASP A 1 117 ? -20.419 6.337 10.536 1.00 50.28 117 ASP A CA 1
ATOM 918 C C . ASP A 1 117 ? -21.456 7.191 9.765 1.00 50.28 117 ASP A C 1
ATOM 920 O O . ASP A 1 117 ? -21.438 8.417 9.832 1.00 50.28 117 ASP A O 1
ATOM 924 N N . GLY A 1 118 ? -22.411 6.557 9.072 1.00 51.81 118 GLY A N 1
ATOM 925 C CA . GLY A 1 118 ? -23.555 7.205 8.423 1.00 51.81 118 GLY A CA 1
ATOM 926 C C . GLY A 1 118 ? -24.821 7.344 9.283 1.00 51.81 118 GLY A C 1
ATOM 927 O O . GLY A 1 118 ? -25.871 7.681 8.742 1.00 51.81 118 GLY A O 1
ATOM 928 N N . GLY A 1 119 ? -24.784 7.024 10.582 1.00 41.38 119 GLY A N 1
ATOM 929 C CA . GLY A 1 119 ? -25.942 7.126 11.485 1.00 41.38 119 GLY A CA 1
ATOM 930 C C . GLY A 1 119 ? -27.102 6.177 11.154 1.00 41.38 119 GLY A C 1
ATOM 931 O O . GLY A 1 119 ? -28.203 6.344 11.677 1.00 41.38 119 GLY A O 1
ATOM 932 N N . THR A 1 120 ? -26.882 5.183 10.291 1.00 37.69 120 THR A N 1
ATOM 933 C CA . THR A 1 120 ? -27.911 4.213 9.906 1.00 37.69 120 THR A CA 1
ATOM 934 C C . THR A 1 120 ? -27.746 2.922 10.697 1.00 37.69 120 THR A C 1
ATOM 936 O O . THR A 1 120 ? -26.672 2.316 10.731 1.00 37.69 120 THR A O 1
ATOM 939 N N . THR A 1 121 ? -28.833 2.512 11.351 1.00 45.09 121 THR A N 1
ATOM 940 C CA . THR A 1 121 ? -28.959 1.208 11.995 1.00 45.09 121 THR A CA 1
ATOM 941 C C . THR A 1 121 ? -29.173 0.162 10.901 1.00 45.09 121 THR A C 1
ATOM 943 O O . THR A 1 121 ? -30.174 0.193 10.181 1.00 45.09 121 THR A O 1
ATOM 946 N N . GLN A 1 122 ? -28.245 -0.783 10.736 1.00 45.19 122 GLN A N 1
ATOM 947 C CA . GLN A 1 122 ? -28.535 -1.973 9.934 1.00 45.19 122 GLN A CA 1
ATOM 948 C C . GLN A 1 122 ? -29.464 -2.880 10.742 1.00 45.19 122 GLN A C 1
ATOM 950 O O . GLN A 1 122 ? -29.034 -3.744 11.498 1.00 45.19 122 GLN A O 1
ATOM 955 N N . HIS A 1 123 ? -30.768 -2.670 10.578 1.00 53.66 123 HIS A N 1
ATOM 956 C CA . HIS A 1 123 ? -31.784 -3.626 10.992 1.00 53.66 123 HIS A CA 1
ATOM 957 C C . HIS A 1 123 ? -32.452 -4.225 9.750 1.00 53.66 123 HIS A C 1
ATOM 959 O O . HIS A 1 123 ? -33.340 -3.631 9.146 1.00 53.66 123 HIS A O 1
ATOM 965 N N . SER A 1 124 ? -32.069 -5.456 9.415 1.00 40.28 124 SER A N 1
ATOM 966 C CA . SER A 1 124 ? -32.953 -6.421 8.754 1.00 40.28 124 SER A CA 1
ATOM 967 C C . SER A 1 124 ? -32.933 -7.702 9.596 1.00 40.28 124 SER A C 1
ATOM 969 O O . SER A 1 124 ? -32.052 -8.539 9.465 1.00 40.28 124 SER A O 1
ATOM 971 N N . ALA A 1 125 ? -33.681 -7.735 10.696 1.00 45.66 125 ALA A N 1
ATOM 972 C CA . ALA A 1 125 ? -35.002 -8.357 10.762 1.00 45.66 125 ALA A CA 1
ATOM 973 C C . ALA A 1 125 ? -34.954 -9.891 10.645 1.00 45.66 125 ALA A C 1
ATOM 975 O O . ALA A 1 125 ? -35.097 -10.444 9.559 1.00 45.66 125 ALA A O 1
ATOM 976 N N . GLN A 1 126 ? -34.948 -10.572 11.796 1.00 41.31 126 GLN A N 1
ATOM 977 C CA . GLN A 1 126 ? -35.838 -11.717 11.954 1.00 41.31 126 GLN A CA 1
ATOM 978 C C . GLN A 1 126 ? -36.508 -11.725 13.334 1.00 41.31 126 GLN A C 1
ATOM 980 O O . GLN A 1 126 ? -35.892 -11.581 14.383 1.00 41.31 126 GLN A O 1
ATOM 985 N N . ARG A 1 127 ? -37.833 -11.768 13.228 1.00 44.38 127 ARG A N 1
ATOM 986 C CA . ARG A 1 127 ? -38.913 -11.631 14.203 1.00 44.38 127 ARG A CA 1
ATOM 987 C C . ARG A 1 127 ? -39.030 -12.819 15.175 1.00 44.38 127 ARG A C 1
ATOM 989 O O . ARG A 1 127 ? -38.862 -13.952 14.746 1.00 44.38 127 ARG A O 1
ATOM 996 N N . HIS A 1 128 ? -39.587 -12.494 16.354 1.00 38.31 128 HIS A N 1
ATOM 997 C CA . HIS A 1 128 ? -40.451 -13.308 17.245 1.00 38.31 128 HIS A CA 1
ATOM 998 C C . HIS A 1 128 ? -39.739 -14.311 18.180 1.00 38.31 128 HIS A C 1
ATOM 1000 O O . HIS A 1 128 ? -38.936 -15.102 17.720 1.00 38.31 128 HIS A O 1
ATOM 1006 N N . LEU A 1 129 ? -39.986 -14.375 19.499 1.00 37.66 129 LEU A N 1
ATOM 1007 C CA . LEU A 1 129 ? -41.066 -13.868 20.370 1.00 37.66 129 LEU A CA 1
ATOM 1008 C C . LEU A 1 129 ? -40.535 -13.702 21.817 1.00 37.66 129 LEU A C 1
ATOM 1010 O O . LEU A 1 129 ? -39.856 -14.593 22.319 1.00 37.66 129 LEU A O 1
ATOM 1014 N N . ILE A 1 130 ? -40.903 -12.610 22.499 1.00 41.84 130 ILE A N 1
ATOM 1015 C CA . ILE A 1 130 ? -40.864 -12.480 23.970 1.00 41.84 130 ILE A CA 1
ATOM 1016 C C . ILE A 1 130 ? -42.313 -12.305 24.459 1.00 41.84 130 ILE A C 1
ATOM 1018 O O . ILE A 1 130 ? -43.018 -11.439 23.942 1.00 41.84 130 ILE A O 1
ATOM 1022 N N . GLY A 1 131 ? -42.705 -13.098 25.469 1.00 41.81 131 GLY A N 1
ATOM 1023 C CA . GLY A 1 131 ? -43.976 -13.050 26.224 1.00 41.81 131 GLY A CA 1
ATOM 1024 C C . GLY A 1 131 ? -44.987 -14.126 25.785 1.00 41.81 131 GLY A C 1
ATOM 1025 O O . GLY A 1 131 ? -45.155 -14.331 24.591 1.00 41.81 131 GLY A O 1
ATOM 1026 N N . SER A 1 132 ? -45.698 -14.861 26.649 1.00 38.50 132 SER A N 1
ATOM 1027 C CA . SER A 1 132 ? -46.121 -14.580 28.029 1.00 38.50 132 SER A CA 1
ATOM 1028 C C . SER A 1 132 ? -46.669 -15.857 28.708 1.00 38.50 132 SER A C 1
ATOM 1030 O O . SER A 1 132 ? -47.228 -16.698 28.006 1.00 38.50 132 SER A O 1
ATOM 1032 N N . ALA A 1 133 ? -46.626 -15.866 30.051 1.00 37.81 133 ALA A N 1
ATOM 1033 C CA . ALA A 1 133 ? -47.235 -16.793 31.030 1.00 37.81 133 ALA A CA 1
ATOM 1034 C C . ALA A 1 133 ? -46.472 -18.085 31.372 1.00 37.81 133 ALA A C 1
ATOM 1036 O O . ALA A 1 133 ? -46.288 -18.947 30.489 1.00 37.81 133 ALA A O 1
#

Secondary structure (DSSP, 8-state):
---HHHHHHHHHHHHHHHHHHHHHHHHHHHHHT--TTHHHHHHHHHHHHHHHHHHHHT-------HHHHHHHHHHHHHHHHHHHHHHHHHHHHHHHHHHHHHHHHHHHS-SS-S--TTS--------------

Radius of gyration: 22.91 Å; chains: 1; bounding box: 70×29×60 Å

pLDDT: mean 80.13, std 17.91, range [37.66, 96.69]

Sequence (133 aa):
MESPTSTALQQQIGALETLLQLLHQEEHCLQSGDMTALESIAAEKERLYQSISALETRRHPQPSTAAHLELQAQRRALLGRIILHNQRNGQIIGALERFNRGAWQILFGTSDPLYTDGGTTQHSAQRHLIGSA

Foldseek 3Di:
DDDPQLVLLVVLLVLLVVLLVLLVVLVVCLVVVPCPCVVVSVVSNVVSVVSNVVSVVVHDDDDDDVVVVVSVVSSVVSVVSSVVSVVVSVVSVVVVLVVVQVVCCVPPVGSDDCQDPVRDGPDDDDDDDDDDD